Protein AF-A0A2J6SVU2-F1 (afdb_monomer_lite)

Radius of gyration: 33.92 Å; chains: 1; bounding box: 59×50×124 Å

Secondary structure (DSSP, 8-state):
------------------------EEEEEEEEEEEE--EEEEEEPPPGGG-PPPEEEEEEEEEEEEEEEEEEEESSS--EEEEEEEEEEEEEEEEE---BTTB---EEEEEEEEEEEEEEEEEE-GGGGTTS--GGG------

Foldseek 3Di:
DDDDDDPDPDPDPPPDPPPDDDKDKDKDKDKDKDKDKDKDKAKDDDDVVVVADIKIKIKIKIKMKMKIKMWMDIPPDQTKIKIWMKMKIWIKMWIGGDQDPNDGPTDIDIPDIDMGTPGPIDMDGCVVVVPDPCPVVPPDPDD

Organism: NCBI:txid1095630

pLDDT: mean 80.3, std 20.18, range [34.31, 98.0]

Structure (mmCIF, N/CA/C/O backbone):
data_AF-A0A2J6SVU2-F1
#
_entry.id   AF-A0A2J6SVU2-F1
#
loop_
_atom_site.group_PDB
_atom_site.id
_atom_site.type_symbol
_atom_site.label_atom_id
_atom_site.label_alt_id
_atom_site.label_comp_id
_atom_site.label_asym_id
_atom_site.label_entity_id
_atom_site.label_seq_id
_atom_site.pdbx_PDB_ins_code
_atom_site.Cartn_x
_atom_site.Cartn_y
_atom_site.Cartn_z
_atom_site.occupancy
_atom_site.B_iso_or_equiv
_atom_site.auth_seq_id
_atom_site.auth_comp_id
_atom_site.auth_asym_id
_atom_site.auth_atom_id
_atom_site.pdbx_PDB_model_num
ATOM 1 N N . MET A 1 1 ? 3.547 17.417 -94.483 1.00 39.75 1 MET A N 1
ATOM 2 C CA . MET A 1 1 ? 4.639 18.123 -93.778 1.00 39.75 1 MET A CA 1
ATOM 3 C C . MET A 1 1 ? 4.000 19.143 -92.846 1.00 39.75 1 MET A C 1
ATOM 5 O O . MET A 1 1 ? 3.083 19.806 -93.308 1.00 39.75 1 MET A O 1
ATOM 9 N N . SER A 1 2 ? 4.480 19.209 -91.594 1.00 34.31 2 SER A N 1
ATOM 10 C CA . SER A 1 2 ? 4.057 20.079 -90.465 1.00 34.31 2 SER A CA 1
ATOM 11 C C . SER A 1 2 ? 2.641 19.823 -89.915 1.00 34.31 2 SER A C 1
ATOM 13 O O . SER A 1 2 ? 1.687 19.923 -90.666 1.00 34.31 2 SER A O 1
ATOM 15 N N . GLY A 1 3 ? 2.369 19.469 -88.651 1.00 43.84 3 GLY A N 1
ATOM 16 C CA . GLY A 1 3 ? 3.161 19.434 -87.414 1.00 43.84 3 GLY A CA 1
ATOM 17 C C . GLY A 1 3 ? 2.815 20.608 -86.485 1.00 43.84 3 GLY A C 1
ATOM 18 O O . GLY A 1 3 ? 3.441 21.645 -86.646 1.00 43.84 3 GLY A O 1
ATOM 19 N N . VAL A 1 4 ? 1.863 20.436 -85.546 1.00 45.84 4 VAL A N 1
ATOM 20 C CA . VAL A 1 4 ? 1.616 21.259 -84.327 1.00 45.84 4 VAL A CA 1
ATOM 21 C C . VAL A 1 4 ? 0.928 20.357 -83.266 1.00 45.84 4 VAL A C 1
ATOM 23 O O . VAL A 1 4 ? 0.127 19.511 -83.671 1.00 45.84 4 VAL A O 1
ATOM 26 N N . PRO A 1 5 ? 1.284 20.441 -81.963 1.00 41.81 5 PRO A N 1
ATOM 27 C CA . PRO A 1 5 ? 1.107 19.369 -80.981 1.00 41.81 5 PRO A CA 1
ATOM 28 C C . PRO A 1 5 ? -0.179 19.468 -80.141 1.00 41.81 5 PRO A C 1
ATOM 30 O O . PRO A 1 5 ? -0.952 20.411 -80.249 1.00 41.81 5 PRO A O 1
ATOM 33 N N . ALA A 1 6 ? -0.386 18.424 -79.337 1.00 43.50 6 ALA A N 1
ATOM 34 C CA . ALA A 1 6 ? -1.519 18.189 -78.458 1.00 43.50 6 ALA A CA 1
ATOM 35 C C . ALA A 1 6 ? -1.639 19.227 -77.329 1.00 43.50 6 ALA A C 1
ATOM 37 O O . ALA A 1 6 ? -0.783 19.278 -76.448 1.00 43.50 6 ALA A O 1
ATOM 38 N N . ASP A 1 7 ? -2.753 19.957 -77.313 1.00 47.97 7 ASP A N 1
ATOM 39 C CA . ASP A 1 7 ? -3.239 20.657 -76.127 1.00 47.97 7 ASP A CA 1
ATOM 40 C C . ASP A 1 7 ? -4.080 19.683 -75.297 1.00 47.97 7 ASP A C 1
ATOM 42 O O . ASP A 1 7 ? -5.259 19.432 -75.553 1.00 47.97 7 ASP A O 1
ATOM 46 N N . GLY A 1 8 ? -3.426 19.092 -74.308 1.00 44.72 8 GLY A N 1
ATOM 47 C CA . GLY A 1 8 ? -4.055 18.456 -73.164 1.00 44.72 8 GLY A CA 1
ATOM 48 C C . GLY A 1 8 ? -3.237 18.860 -71.955 1.00 44.72 8 GLY A C 1
ATOM 49 O O . GLY A 1 8 ? -2.271 18.180 -71.620 1.00 44.72 8 GLY A O 1
ATOM 50 N N . GLU A 1 9 ? -3.569 20.012 -71.375 1.00 43.19 9 GLU A N 1
ATOM 51 C CA . GLU A 1 9 ? -2.985 20.505 -70.131 1.00 43.19 9 GLU A CA 1
ATOM 52 C C . GLU A 1 9 ? -3.149 19.416 -69.062 1.00 43.19 9 GLU A C 1
ATOM 54 O O . GLU A 1 9 ? -4.247 19.106 -68.594 1.00 43.19 9 GLU A O 1
ATOM 59 N N . VAL A 1 10 ? -2.034 18.759 -68.759 1.00 49.25 10 VAL A N 1
ATOM 60 C CA . VAL A 1 10 ? -1.892 17.825 -67.649 1.00 49.25 10 VAL A CA 1
ATOM 61 C C . VAL A 1 10 ? -2.082 18.649 -66.374 1.00 49.25 10 VAL A C 1
ATOM 63 O O . VAL A 1 10 ? -1.447 19.700 -66.267 1.00 49.25 10 VAL A O 1
ATOM 66 N N . PRO A 1 11 ? -2.927 18.230 -65.413 1.00 46.25 11 PRO A N 1
ATOM 67 C CA . PRO A 1 11 ? -3.037 18.948 -64.152 1.00 46.25 11 PRO A CA 1
ATOM 68 C C . PRO A 1 11 ? -1.648 19.001 -63.519 1.00 46.25 11 PRO A C 1
ATOM 70 O O . PRO A 1 11 ? -0.985 17.968 -63.410 1.00 46.25 11 PRO A O 1
ATOM 73 N N . GLU A 1 12 ? -1.197 20.205 -63.166 1.00 48.97 12 GLU A N 1
ATOM 74 C CA . GLU A 1 12 ? 0.115 20.425 -62.572 1.00 48.97 12 GLU A CA 1
ATOM 75 C C . GLU A 1 12 ? 0.302 19.482 -61.383 1.00 48.97 12 GLU A C 1
ATOM 77 O O . GLU A 1 12 ? -0.332 19.623 -60.335 1.00 48.97 12 GLU A O 1
ATOM 82 N N . THR A 1 13 ? 1.186 18.496 -61.541 1.00 46.25 13 THR A N 1
ATOM 83 C CA . THR A 1 13 ? 1.697 17.736 -60.411 1.00 46.25 13 THR A CA 1
ATOM 84 C C . THR A 1 13 ? 2.570 18.702 -59.630 1.00 46.25 13 THR A C 1
ATOM 86 O O . THR A 1 13 ? 3.757 18.866 -59.913 1.00 46.25 13 THR A O 1
ATOM 89 N N . SER A 1 14 ? 1.967 19.395 -58.668 1.00 45.50 14 SER A N 1
ATOM 90 C CA . SER A 1 14 ? 2.686 20.158 -57.663 1.00 45.50 14 SER A CA 1
ATOM 91 C C . SER A 1 14 ? 3.694 19.216 -57.008 1.00 45.50 14 SER A C 1
ATOM 93 O O . SER A 1 14 ? 3.326 18.342 -56.2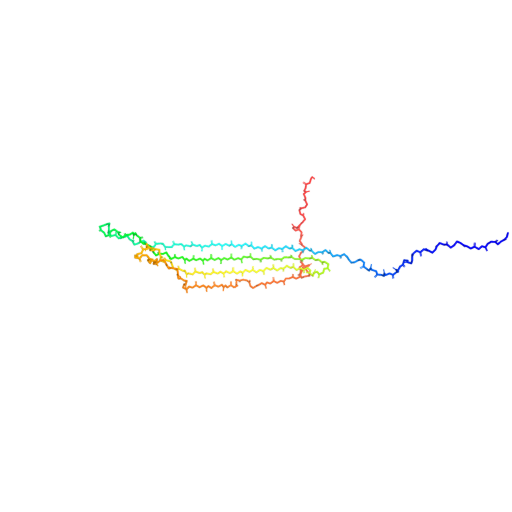22 1.00 45.50 14 SER A O 1
ATOM 95 N N . SER A 1 15 ? 4.964 19.374 -57.384 1.00 55.38 15 SER A N 1
ATOM 96 C CA . SER A 1 15 ? 6.124 18.698 -56.809 1.00 55.38 15 SER A CA 1
ATOM 97 C C . SER A 1 15 ? 6.342 19.214 -55.387 1.00 55.38 15 SER A C 1
ATOM 99 O O . SER A 1 15 ? 7.297 19.932 -55.097 1.00 55.38 15 SER A O 1
ATOM 101 N N . GLY A 1 16 ? 5.425 18.878 -54.487 1.00 47.69 16 GLY A N 1
ATOM 102 C CA . GLY A 1 16 ? 5.685 18.920 -53.064 1.00 47.69 16 GLY A CA 1
ATOM 103 C C . GLY A 1 16 ? 6.535 17.707 -52.728 1.00 47.69 16 GLY A C 1
ATOM 104 O O . GLY A 1 16 ? 6.060 16.581 -52.834 1.00 47.69 16 GLY A O 1
ATOM 105 N N . ASN A 1 17 ? 7.781 17.923 -52.308 1.00 51.59 17 ASN A N 1
ATOM 106 C CA . ASN A 1 17 ? 8.539 16.919 -51.565 1.00 51.59 17 ASN A CA 1
ATOM 107 C C . ASN A 1 17 ? 7.825 16.670 -50.226 1.00 51.59 17 ASN A C 1
ATOM 109 O O . ASN A 1 17 ? 8.272 17.129 -49.179 1.00 51.59 17 ASN A O 1
ATOM 113 N N . SER A 1 18 ? 6.682 15.989 -50.239 1.00 57.31 18 SER A N 1
ATOM 114 C CA . SER A 1 18 ? 6.096 15.444 -49.026 1.00 57.31 18 SER A CA 1
ATOM 115 C C . SER A 1 18 ? 6.917 14.212 -48.679 1.00 57.31 18 SER A C 1
ATOM 117 O O . SER A 1 18 ? 6.657 13.122 -49.188 1.00 57.31 18 SER A O 1
ATOM 119 N N . SER A 1 19 ? 7.962 14.388 -47.871 1.00 63.38 19 SER A N 1
ATOM 120 C CA . SER A 1 19 ? 8.670 13.262 -47.273 1.00 63.38 19 SER A CA 1
ATOM 121 C C . SER A 1 19 ? 7.667 12.486 -46.424 1.00 63.38 19 SER A C 1
ATOM 123 O O . SER A 1 19 ? 7.302 12.922 -45.333 1.00 63.38 19 SER A O 1
ATOM 125 N N . THR A 1 20 ? 7.171 11.367 -46.942 1.00 71.19 20 THR A N 1
ATOM 126 C CA . THR A 1 20 ? 6.378 10.426 -46.159 1.00 71.19 20 THR A CA 1
ATOM 127 C C . THR A 1 20 ? 7.294 9.850 -45.084 1.00 71.19 20 THR A C 1
ATOM 129 O O . THR A 1 20 ? 8.166 9.038 -45.386 1.00 71.19 20 THR A O 1
ATOM 132 N N . SER A 1 21 ? 7.149 10.302 -43.841 1.00 78.12 21 SER A N 1
ATOM 133 C CA . SER A 1 21 ? 7.824 9.693 -42.698 1.00 78.12 21 SER A CA 1
ATOM 134 C C . SER A 1 21 ? 6.948 8.588 -42.114 1.00 78.12 21 SER A C 1
ATOM 136 O O . SER A 1 21 ? 5.738 8.745 -41.950 1.00 78.12 21 SER A O 1
ATOM 138 N N . PHE A 1 22 ? 7.568 7.444 -41.834 1.00 76.62 22 PHE A N 1
ATOM 139 C CA . PHE A 1 22 ? 6.947 6.343 -41.110 1.00 76.62 22 PHE A CA 1
ATOM 140 C C . PHE A 1 22 ? 7.444 6.361 -39.667 1.00 76.62 22 PHE A C 1
ATOM 142 O O . PHE A 1 22 ? 8.646 6.500 -39.436 1.00 76.62 22 PHE A O 1
ATOM 149 N N . TYR A 1 23 ? 6.517 6.198 -38.726 1.00 85.94 23 TYR A N 1
ATOM 150 C CA . TYR A 1 23 ? 6.814 6.120 -37.304 1.00 85.94 23 TYR A CA 1
ATOM 151 C C . TYR A 1 23 ? 6.278 4.812 -36.737 1.00 85.94 23 TYR A C 1
ATOM 153 O O . TYR A 1 23 ? 5.116 4.461 -36.948 1.00 85.94 23 TYR A O 1
ATOM 161 N N . ALA A 1 24 ? 7.137 4.103 -36.018 1.00 80.56 24 ALA A N 1
ATOM 162 C CA . ALA A 1 24 ? 6.780 2.925 -35.251 1.00 80.56 24 ALA A CA 1
ATOM 163 C C . ALA A 1 24 ? 7.491 2.989 -33.905 1.00 80.56 24 ALA A C 1
ATOM 165 O O . ALA A 1 24 ? 8.719 3.044 -33.845 1.00 80.56 24 ALA A O 1
ATOM 166 N N . ASP A 1 25 ? 6.697 2.973 -32.845 1.00 88.19 25 ASP A N 1
ATOM 167 C CA . ASP A 1 25 ? 7.150 3.037 -31.467 1.00 88.19 25 ASP A CA 1
ATOM 168 C C . ASP A 1 25 ? 6.443 1.915 -30.688 1.00 88.19 25 ASP A C 1
ATOM 170 O O . ASP A 1 25 ? 5.240 1.687 -30.842 1.00 88.19 25 ASP A O 1
ATOM 174 N N . LEU A 1 26 ? 7.208 1.166 -29.896 1.00 87.50 26 LEU A N 1
ATOM 175 C CA . LEU A 1 26 ? 6.753 0.057 -29.063 1.00 87.50 26 LEU A CA 1
ATOM 176 C C . LEU A 1 26 ? 7.150 0.347 -27.622 1.00 87.50 26 LEU A C 1
ATOM 178 O O . LEU A 1 26 ? 8.300 0.676 -27.337 1.00 87.50 26 LEU A O 1
ATOM 182 N N . SER A 1 27 ? 6.212 0.179 -26.697 1.00 91.81 27 SER A N 1
ATOM 183 C CA . SER A 1 27 ? 6.490 0.266 -25.268 1.00 91.81 27 SER A CA 1
ATOM 184 C C . SER A 1 27 ? 5.743 -0.815 -24.501 1.00 91.81 27 SER A C 1
ATOM 186 O O . SER A 1 27 ? 4.662 -1.252 -24.894 1.00 91.81 27 SER A O 1
ATOM 188 N N . ALA A 1 28 ? 6.357 -1.263 -23.414 1.00 94.25 28 ALA A N 1
ATOM 189 C CA . ALA A 1 28 ? 5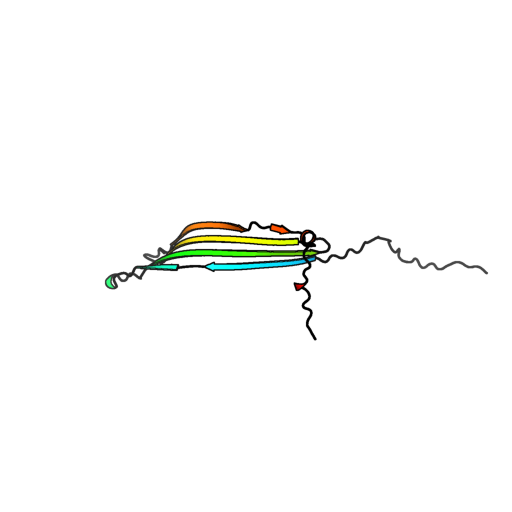.786 -2.196 -22.462 1.00 94.25 28 ALA A CA 1
ATOM 190 C C . ALA A 1 28 ? 6.073 -1.685 -21.051 1.00 94.25 28 ALA A C 1
ATOM 192 O O . ALA A 1 28 ? 7.170 -1.212 -20.759 1.00 94.25 28 ALA A O 1
ATOM 193 N N . SER A 1 29 ? 5.097 -1.792 -20.163 1.00 96.00 29 SER A N 1
ATOM 194 C CA . SER A 1 29 ? 5.250 -1.452 -18.752 1.00 96.00 29 SER A CA 1
ATOM 195 C C . SER A 1 29 ? 4.470 -2.436 -17.907 1.00 96.00 29 SER A C 1
ATOM 197 O O . SER A 1 29 ? 3.418 -2.916 -18.331 1.00 96.00 29 SER A O 1
ATOM 199 N N . GLY A 1 30 ? 4.965 -2.709 -16.710 1.00 95.88 30 GLY A N 1
ATOM 200 C CA . GLY A 1 30 ? 4.267 -3.555 -15.761 1.00 95.88 30 GLY A CA 1
ATOM 201 C C . GLY A 1 30 ? 4.749 -3.336 -14.341 1.00 95.88 30 GLY A C 1
ATOM 202 O O . GLY A 1 30 ? 5.844 -2.824 -14.097 1.00 95.88 30 GLY A O 1
ATOM 203 N N . ASP A 1 31 ? 3.909 -3.762 -13.413 1.00 97.31 31 ASP A N 1
ATOM 204 C CA . ASP A 1 31 ? 4.165 -3.722 -11.989 1.00 97.31 31 ASP A CA 1
ATOM 205 C C . ASP A 1 31 ? 3.654 -4.998 -11.314 1.00 97.31 31 ASP A C 1
ATOM 207 O O . ASP A 1 31 ? 2.723 -5.660 -11.776 1.00 97.31 31 ASP A O 1
ATOM 211 N N . ILE A 1 32 ? 4.315 -5.369 -10.223 1.00 96.94 32 ILE A N 1
ATOM 212 C CA . ILE A 1 32 ? 3.931 -6.479 -9.359 1.00 96.94 32 ILE A CA 1
ATOM 213 C C . ILE A 1 32 ? 3.912 -5.935 -7.940 1.00 96.94 32 ILE A C 1
ATOM 215 O O . ILE A 1 32 ? 4.944 -5.501 -7.429 1.00 96.94 32 ILE A O 1
ATOM 219 N N . THR A 1 33 ? 2.745 -5.992 -7.300 1.00 97.94 33 THR A N 1
ATOM 220 C CA . THR A 1 33 ? 2.567 -5.542 -5.917 1.00 97.94 33 THR A CA 1
ATOM 221 C C . THR A 1 33 ? 2.228 -6.711 -5.002 1.00 97.94 33 THR A C 1
ATOM 223 O O . THR A 1 33 ? 1.274 -7.450 -5.251 1.00 97.94 33 THR A O 1
ATOM 226 N N . ALA A 1 34 ? 2.978 -6.848 -3.912 1.00 97.50 34 ALA A N 1
ATOM 227 C CA . ALA A 1 34 ? 2.679 -7.764 -2.820 1.00 97.50 34 ALA A CA 1
ATOM 228 C C . ALA A 1 34 ? 2.107 -6.992 -1.626 1.00 97.50 34 ALA A C 1
ATOM 230 O O . ALA A 1 34 ? 2.605 -5.920 -1.290 1.00 97.50 34 ALA A O 1
ATOM 231 N N . TRP A 1 35 ? 1.090 -7.560 -0.974 1.00 97.19 35 TRP A N 1
ATOM 232 C CA . TRP A 1 35 ? 0.403 -6.957 0.170 1.00 97.19 35 TRP A CA 1
ATOM 233 C C . TRP A 1 35 ? 0.432 -7.893 1.375 1.00 97.19 35 TRP A C 1
ATOM 235 O O . TRP A 1 35 ? 0.210 -9.097 1.238 1.00 97.19 35 TRP A O 1
ATOM 245 N N . VAL A 1 36 ? 0.634 -7.329 2.563 1.00 96.31 36 VAL A N 1
ATOM 246 C CA . VAL A 1 36 ? 0.502 -8.030 3.844 1.00 96.31 36 VAL A CA 1
ATOM 247 C C . VAL A 1 36 ? -0.331 -7.155 4.775 1.00 96.31 36 VAL A C 1
ATOM 249 O O . VAL A 1 36 ? 0.097 -6.064 5.152 1.00 96.31 36 VAL A O 1
ATOM 252 N N . LYS A 1 37 ? -1.533 -7.639 5.120 1.00 96.62 37 LYS A N 1
ATOM 253 C CA . LYS A 1 37 ? -2.541 -6.897 5.895 1.00 96.62 37 LYS A CA 1
ATOM 254 C C . LYS A 1 37 ? -2.993 -7.656 7.149 1.00 96.62 37 LYS A C 1
ATOM 256 O O . LYS A 1 37 ? -4.073 -8.249 7.143 1.00 96.62 37 LYS A O 1
ATOM 261 N N . PRO A 1 38 ? -2.177 -7.738 8.212 1.00 94.62 38 PRO A N 1
ATOM 262 C CA . PRO A 1 38 ? -2.646 -8.265 9.484 1.00 94.62 38 PRO A CA 1
ATOM 263 C C . PRO A 1 38 ? -3.733 -7.362 10.082 1.00 94.62 38 PRO A C 1
ATOM 265 O O . PRO A 1 38 ? -3.604 -6.137 10.126 1.00 94.62 38 PRO A O 1
ATOM 268 N N . LEU A 1 39 ? -4.781 -8.006 10.592 1.00 95.94 39 LEU A N 1
ATOM 269 C CA . LEU A 1 39 ? -5.890 -7.382 11.300 1.00 95.94 39 LEU A CA 1
ATOM 270 C C . LEU A 1 39 ? -5.964 -7.960 12.713 1.00 95.94 39 LEU A C 1
ATOM 272 O O . LEU A 1 39 ? -6.024 -9.178 12.889 1.00 95.94 39 LEU A O 1
ATOM 276 N N . ILE A 1 40 ? -5.988 -7.088 13.717 1.00 95.75 40 ILE A N 1
ATOM 277 C CA . ILE A 1 40 ? -6.264 -7.454 15.106 1.00 95.75 40 ILE A CA 1
ATOM 278 C C . ILE A 1 40 ? -7.611 -6.849 15.480 1.00 95.75 40 ILE A C 1
ATOM 280 O O . ILE A 1 40 ? -7.758 -5.633 15.484 1.00 95.75 40 ILE A O 1
ATOM 284 N N . GLN A 1 41 ? -8.583 -7.687 15.827 1.00 96.50 41 GLN A N 1
ATOM 285 C CA . GLN A 1 41 ? -9.910 -7.240 16.242 1.00 96.50 41 GLN A CA 1
ATOM 286 C C . GLN A 1 41 ? -10.112 -7.466 17.741 1.00 96.50 41 GLN A C 1
ATOM 288 O O . GLN A 1 41 ? -10.004 -8.586 18.242 1.00 96.50 41 GLN A O 1
ATOM 293 N N . LEU A 1 42 ? -10.434 -6.393 18.459 1.00 94.25 42 LEU A N 1
ATOM 294 C CA . LEU A 1 42 ? -10.756 -6.396 19.881 1.00 94.25 42 LEU A CA 1
ATOM 295 C C . LEU A 1 42 ? -12.265 -6.226 20.049 1.00 94.25 42 LEU A C 1
ATOM 297 O O . LEU A 1 42 ? -12.794 -5.130 19.886 1.00 94.25 42 LEU A O 1
ATOM 301 N N . GLY A 1 43 ? -12.966 -7.314 20.359 1.00 93.19 43 GLY A N 1
ATOM 302 C CA . GLY A 1 43 ? -14.409 -7.295 20.598 1.00 93.19 43 GLY A CA 1
ATOM 303 C C . GLY A 1 43 ? -14.773 -6.799 22.001 1.00 93.19 43 GLY A C 1
ATOM 304 O O . GLY A 1 43 ? -14.180 -7.212 22.995 1.00 93.19 43 GLY A O 1
ATOM 305 N N . ILE A 1 44 ? -15.798 -5.955 22.080 1.00 89.94 44 ILE A N 1
ATOM 306 C CA . ILE A 1 44 ? -16.443 -5.483 23.305 1.00 89.94 44 ILE A CA 1
ATOM 307 C C . ILE A 1 44 ? -17.850 -6.078 23.334 1.00 89.94 44 ILE A C 1
ATOM 309 O O . ILE A 1 44 ? -18.732 -5.678 22.570 1.00 89.94 44 ILE A O 1
ATOM 313 N N . VAL A 1 45 ? -18.058 -7.046 24.225 1.00 90.38 45 VAL A N 1
ATOM 314 C CA . VAL A 1 45 ? -19.353 -7.704 24.422 1.00 90.38 45 VAL A CA 1
ATOM 315 C C . VAL A 1 45 ? -20.004 -7.137 25.677 1.00 90.38 45 VAL A C 1
ATOM 317 O O . VAL A 1 45 ? -19.451 -7.236 26.773 1.00 90.38 45 VAL A O 1
ATOM 320 N N . PHE A 1 46 ? -21.181 -6.537 25.521 1.00 86.00 46 PHE A N 1
ATOM 321 C CA . PHE A 1 46 ? -21.952 -5.998 26.638 1.00 86.00 46 PHE A CA 1
ATOM 322 C C . PHE A 1 46 ? -22.824 -7.075 27.288 1.00 86.00 46 PHE A C 1
ATOM 324 O O . PHE A 1 46 ? -23.173 -8.082 26.672 1.00 86.00 46 PHE A O 1
ATOM 331 N N . ASN A 1 47 ? -23.197 -6.854 28.552 1.00 88.50 47 ASN A N 1
ATOM 332 C CA . ASN A 1 47 ? -24.137 -7.729 29.245 1.00 88.50 47 ASN A CA 1
ATOM 333 C C . ASN A 1 47 ? -25.482 -7.758 28.481 1.00 88.50 47 ASN A C 1
ATOM 335 O O . ASN A 1 47 ? -26.030 -6.682 28.220 1.00 88.50 47 ASN A O 1
ATOM 339 N N . PRO A 1 48 ? -26.045 -8.944 28.170 1.00 84.31 48 PRO A N 1
ATOM 340 C CA . PRO A 1 48 ? -27.301 -9.065 27.428 1.00 84.31 48 PRO A CA 1
ATOM 341 C C . PRO A 1 48 ? -28.465 -8.272 28.033 1.00 84.31 48 PRO A C 1
ATOM 343 O O . PRO A 1 48 ? -29.296 -7.742 27.301 1.00 84.31 48 PRO A O 1
ATOM 346 N N . SER A 1 49 ? -28.499 -8.126 29.361 1.00 88.31 49 SER A N 1
ATOM 347 C CA . SER A 1 49 ? -29.543 -7.384 30.079 1.00 88.31 49 SER A CA 1
ATOM 348 C C . SER A 1 49 ? -29.573 -5.886 29.758 1.00 88.31 49 SER A C 1
ATOM 350 O O . SER A 1 49 ? -30.565 -5.225 30.048 1.00 88.31 49 SER A O 1
ATOM 352 N N . LEU A 1 50 ? -28.497 -5.337 29.183 1.00 82.88 50 LEU A N 1
ATOM 353 C CA . LEU A 1 50 ? -28.410 -3.929 28.789 1.00 82.88 50 LEU A CA 1
ATOM 354 C C . LEU A 1 50 ? -28.955 -3.673 27.376 1.00 82.88 50 LEU A C 1
ATOM 356 O O . LEU A 1 50 ? -29.109 -2.516 27.000 1.00 82.88 50 LEU A O 1
ATOM 360 N N . ASN A 1 51 ? -29.246 -4.724 26.596 1.00 83.75 51 ASN A N 1
ATOM 361 C CA . ASN A 1 51 ? -29.729 -4.635 25.213 1.00 83.75 51 ASN A CA 1
ATOM 362 C C . ASN A 1 51 ? -28.871 -3.720 24.304 1.00 83.75 51 ASN A C 1
ATOM 364 O O . ASN A 1 51 ? -29.379 -3.100 23.371 1.00 83.75 51 ASN A O 1
ATOM 368 N N . VAL A 1 52 ? -27.566 -3.624 24.589 1.00 82.44 52 VAL A N 1
ATOM 369 C CA . VAL A 1 52 ? -26.590 -2.871 23.788 1.00 82.44 52 VAL A CA 1
ATOM 370 C C . VAL A 1 52 ? -25.883 -3.847 22.842 1.00 82.44 52 VAL A C 1
ATOM 372 O O . VAL A 1 52 ? -25.347 -4.853 23.317 1.00 82.44 52 VAL A O 1
ATOM 375 N N . PRO A 1 53 ? -25.857 -3.590 21.521 1.00 86.50 53 PRO A N 1
ATOM 376 C CA . PRO A 1 53 ? -25.129 -4.442 20.587 1.00 86.50 53 PRO A CA 1
ATOM 377 C C . PRO A 1 53 ? -23.621 -4.425 20.858 1.00 86.50 53 PRO A C 1
ATOM 379 O O . PRO A 1 53 ? -23.079 -3.452 21.379 1.00 86.50 53 PRO A O 1
ATOM 382 N N . SER A 1 54 ? -22.933 -5.504 20.486 1.00 88.62 54 SER A N 1
ATOM 383 C CA . SER A 1 54 ? -21.474 -5.581 20.630 1.00 88.62 54 SER A CA 1
ATOM 384 C C . SER A 1 54 ? -20.772 -4.545 19.751 1.00 88.62 54 SER A C 1
ATOM 386 O O . SER A 1 54 ? -21.283 -4.161 18.699 1.00 88.62 54 SER A O 1
ATOM 388 N N . ALA A 1 55 ? -19.590 -4.122 20.182 1.00 91.38 55 ALA A N 1
ATOM 389 C CA . ALA A 1 55 ? -18.707 -3.237 19.431 1.00 91.38 55 ALA A CA 1
ATOM 390 C C . ALA A 1 55 ? -17.351 -3.919 19.209 1.00 91.38 55 ALA A C 1
ATOM 392 O O . ALA A 1 55 ? -17.037 -4.905 19.875 1.00 91.38 55 ALA A O 1
ATOM 393 N N . SER A 1 56 ? -16.527 -3.406 18.302 1.00 94.12 56 SER A N 1
ATOM 394 C CA . SER A 1 56 ? -15.128 -3.804 18.182 1.00 94.12 56 SER A CA 1
ATOM 395 C C . SER A 1 56 ? -14.216 -2.620 17.912 1.00 94.12 56 SER A C 1
ATOM 397 O O . SER A 1 56 ? -14.642 -1.559 17.457 1.00 94.12 56 SER A O 1
ATOM 399 N N . ILE A 1 57 ? -12.942 -2.819 18.218 1.00 94.56 57 ILE A N 1
ATOM 400 C CA . ILE A 1 57 ? -11.856 -1.967 17.763 1.00 94.56 57 ILE A CA 1
ATOM 401 C C . ILE A 1 57 ? -10.971 -2.832 16.880 1.00 94.56 57 IL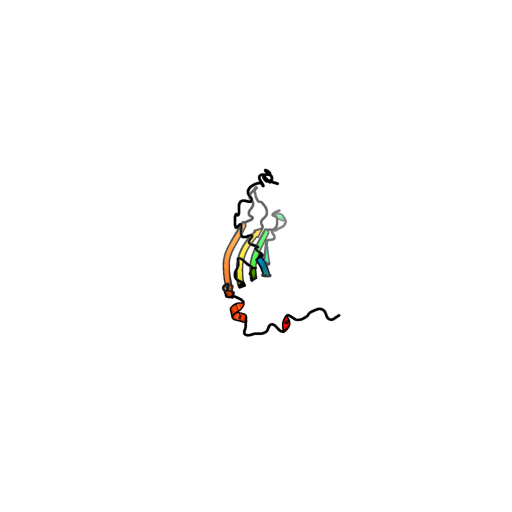E A C 1
ATOM 403 O O . ILE A 1 57 ? -10.428 -3.840 17.329 1.00 94.56 57 ILE A O 1
ATOM 407 N N . ASP A 1 58 ? -10.830 -2.424 15.636 1.00 96.44 58 ASP A N 1
ATOM 408 C CA . ASP A 1 58 ? -10.050 -3.106 14.624 1.00 96.44 58 ASP A CA 1
ATOM 409 C C . ASP A 1 58 ? -8.741 -2.336 14.464 1.00 96.44 58 ASP A C 1
ATOM 411 O O . ASP A 1 58 ? -8.768 -1.140 14.197 1.00 96.44 58 ASP A O 1
ATOM 415 N N . LEU A 1 59 ? -7.601 -2.991 14.655 1.00 96.25 59 LEU A N 1
ATOM 416 C CA . LEU A 1 59 ? -6.274 -2.450 14.385 1.00 96.25 59 LEU A CA 1
ATOM 417 C C . LEU A 1 59 ? -5.741 -3.108 13.112 1.00 96.25 59 LEU A C 1
ATOM 419 O O . LEU A 1 59 ? -5.495 -4.314 13.081 1.00 96.25 59 LEU A O 1
ATOM 423 N N . GLU A 1 60 ? -5.569 -2.303 12.075 1.00 96.62 60 GLU A N 1
ATOM 424 C CA . GLU A 1 60 ? -5.156 -2.720 10.741 1.00 96.62 60 GLU A CA 1
ATOM 425 C C . GLU A 1 60 ? -3.765 -2.164 10.448 1.00 96.62 60 GLU A C 1
ATOM 427 O O . GLU A 1 60 ? -3.524 -0.958 10.558 1.00 96.62 60 GLU A O 1
ATOM 432 N N . LEU A 1 61 ? -2.853 -3.052 10.063 1.00 96.69 61 LEU A N 1
ATOM 433 C CA . LEU A 1 61 ? -1.555 -2.683 9.520 1.00 96.69 61 LEU A CA 1
ATOM 434 C C . LEU A 1 61 ? -1.524 -3.129 8.059 1.00 96.69 61 LEU A C 1
ATOM 436 O O . LEU A 1 61 ? -1.439 -4.316 7.773 1.00 96.69 61 LEU A O 1
ATOM 440 N N . ASP A 1 62 ? -1.609 -2.175 7.144 1.00 96.75 62 ASP A N 1
ATOM 441 C CA . ASP A 1 62 ? -1.567 -2.395 5.705 1.00 96.75 62 ASP A CA 1
ATOM 442 C C . ASP A 1 62 ? -0.152 -2.114 5.201 1.00 96.75 62 ASP A C 1
ATOM 444 O O . ASP A 1 62 ? 0.334 -0.987 5.288 1.00 96.75 62 ASP A O 1
ATOM 448 N N . THR A 1 63 ? 0.541 -3.141 4.721 1.00 97.06 63 THR A N 1
ATOM 449 C CA . THR A 1 63 ? 1.874 -2.987 4.133 1.00 97.06 63 THR A CA 1
ATOM 450 C C . THR A 1 63 ? 1.895 -3.510 2.711 1.00 97.06 63 THR A C 1
ATOM 452 O O . THR A 1 63 ? 1.266 -4.527 2.403 1.00 97.06 63 THR A O 1
ATOM 455 N N . TYR A 1 64 ? 2.647 -2.833 1.847 1.00 97.81 64 TYR A N 1
ATOM 456 C CA . TYR A 1 64 ? 2.838 -3.258 0.468 1.00 97.81 64 TYR A CA 1
ATOM 457 C C . TYR A 1 64 ? 4.260 -3.023 -0.016 1.00 97.81 64 TYR A C 1
ATOM 459 O O . TYR A 1 64 ? 4.982 -2.179 0.514 1.00 97.81 64 TYR A O 1
ATOM 467 N N . ALA A 1 65 ? 4.637 -3.762 -1.054 1.00 97.75 65 ALA A N 1
ATOM 468 C CA . ALA A 1 65 ? 5.831 -3.515 -1.845 1.00 97.75 65 ALA A CA 1
ATOM 469 C C . ALA A 1 65 ? 5.505 -3.719 -3.325 1.00 97.75 65 ALA A C 1
ATOM 471 O O . ALA A 1 65 ? 4.932 -4.751 -3.687 1.00 97.75 65 ALA A O 1
ATOM 472 N N . THR A 1 66 ? 5.881 -2.761 -4.166 1.00 98.00 66 THR A N 1
ATOM 473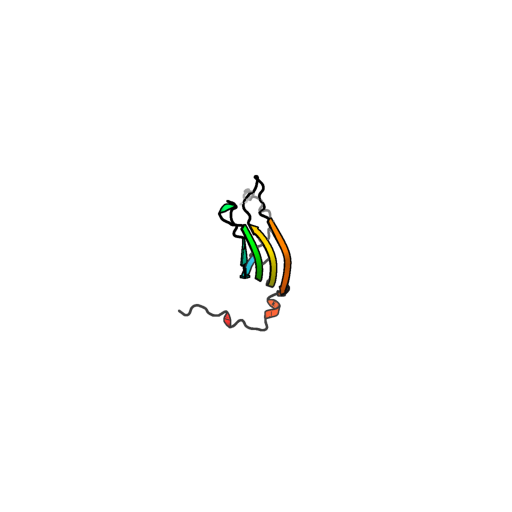 C CA . THR A 1 66 ? 5.676 -2.804 -5.615 1.00 98.00 66 THR A CA 1
ATOM 474 C C . THR A 1 66 ? 7.015 -2.764 -6.328 1.00 98.00 66 THR A C 1
ATOM 476 O O . THR A 1 66 ? 7.800 -1.837 -6.142 1.00 98.00 66 THR A O 1
ATOM 479 N N . LEU A 1 67 ? 7.262 -3.755 -7.180 1.00 97.31 67 LEU A N 1
ATOM 480 C CA . LEU A 1 67 ? 8.313 -3.715 -8.192 1.00 97.31 67 LEU A CA 1
ATOM 481 C C . LEU A 1 67 ? 7.681 -3.257 -9.504 1.00 97.31 67 LEU A C 1
ATOM 483 O O . LEU A 1 67 ? 6.666 -3.817 -9.910 1.00 97.31 67 LEU A O 1
ATOM 487 N N . TYR A 1 68 ? 8.276 -2.282 -10.179 1.00 97.25 68 TYR A N 1
ATOM 488 C CA . TYR A 1 68 ? 7.782 -1.782 -11.458 1.00 97.25 68 TYR A CA 1
ATOM 489 C C . TYR A 1 68 ? 8.905 -1.687 -12.485 1.00 97.25 68 TYR A C 1
ATOM 491 O O . TYR A 1 68 ? 10.074 -1.470 -12.153 1.00 97.25 68 TYR A O 1
ATOM 499 N N . GLY A 1 69 ? 8.540 -1.846 -13.752 1.00 95.88 69 GLY A N 1
ATOM 500 C CA . GLY A 1 69 ? 9.464 -1.746 -14.867 1.00 95.88 69 GLY A CA 1
ATOM 501 C C . GLY A 1 69 ? 8.784 -1.285 -16.144 1.00 95.88 69 GLY A C 1
ATOM 502 O O . GLY A 1 69 ? 7.590 -1.500 -16.360 1.00 95.88 69 GLY A O 1
ATOM 503 N N . SER A 1 70 ? 9.560 -0.642 -17.004 1.00 95.50 70 SER A N 1
ATOM 504 C CA . SER A 1 70 ? 9.125 -0.246 -18.335 1.00 95.50 70 SER A CA 1
ATOM 505 C C . SER A 1 70 ? 10.256 -0.388 -19.338 1.00 95.50 70 SER A C 1
ATOM 507 O O . SER A 1 70 ? 11.431 -0.287 -18.998 1.00 95.50 70 SER A O 1
ATOM 509 N N . ALA A 1 71 ? 9.899 -0.646 -20.585 1.00 92.00 71 ALA A N 1
ATOM 510 C CA . ALA A 1 71 ? 10.821 -0.686 -21.697 1.00 92.00 71 ALA A CA 1
ATOM 511 C C . ALA A 1 71 ? 10.165 -0.067 -22.924 1.00 92.00 71 ALA A C 1
ATOM 513 O O . ALA A 1 71 ? 8.948 -0.146 -23.107 1.00 92.00 71 ALA A O 1
ATOM 514 N N . GLY A 1 72 ? 10.974 0.536 -23.777 1.00 91.81 72 GLY A N 1
ATOM 515 C CA . GLY A 1 72 ? 10.497 1.178 -24.982 1.00 91.81 72 GLY A CA 1
ATOM 516 C C . GLY A 1 72 ? 11.553 1.188 -26.071 1.00 91.81 72 GLY A C 1
ATOM 517 O O . GLY A 1 72 ? 12.745 1.203 -25.782 1.00 91.81 72 GLY A O 1
ATOM 518 N N . VAL A 1 73 ? 11.119 1.170 -27.326 1.00 88.44 73 VAL A N 1
ATOM 519 C CA . VAL A 1 73 ? 11.969 1.286 -28.515 1.00 88.44 73 VAL A CA 1
ATOM 520 C C . VAL A 1 73 ? 11.158 1.872 -29.659 1.00 88.44 73 VAL A C 1
ATOM 522 O O . VAL A 1 73 ? 9.980 1.559 -29.806 1.00 88.44 73 VAL A O 1
ATOM 525 N N . GLY A 1 74 ? 11.768 2.707 -30.492 1.00 85.12 74 GLY A N 1
ATOM 526 C CA . GLY A 1 74 ? 11.048 3.232 -31.633 1.00 85.12 74 GLY A CA 1
ATOM 527 C C . GLY A 1 74 ? 11.843 4.167 -32.519 1.00 85.12 74 GLY A C 1
ATOM 528 O O . GLY A 1 74 ? 13.035 4.396 -32.341 1.00 85.12 74 GLY A O 1
ATOM 529 N N . THR A 1 75 ? 11.143 4.678 -33.520 1.00 81.12 75 THR A N 1
ATOM 530 C CA . THR A 1 75 ? 11.660 5.639 -34.501 1.00 81.12 75 THR A CA 1
ATOM 531 C C . THR A 1 75 ? 11.710 7.065 -33.963 1.00 81.12 75 THR A C 1
ATOM 533 O O . THR A 1 75 ? 12.509 7.866 -34.447 1.00 81.12 75 THR A O 1
ATOM 536 N N . THR A 1 76 ? 10.869 7.389 -32.975 1.00 81.38 76 THR A N 1
ATOM 537 C CA . THR A 1 76 ? 10.859 8.700 -32.305 1.00 81.38 76 THR A CA 1
ATOM 538 C C . THR A 1 76 ? 11.345 8.628 -30.861 1.00 81.38 76 THR A C 1
ATOM 540 O O . THR A 1 76 ? 11.701 9.658 -30.287 1.00 81.38 76 THR A O 1
ATOM 543 N N . GLN A 1 77 ? 11.410 7.422 -30.285 1.00 78.06 77 GLN A N 1
ATOM 544 C CA . GLN A 1 77 ? 11.889 7.182 -28.927 1.00 78.06 77 GLN A CA 1
ATOM 545 C C . GLN A 1 77 ? 13.212 6.405 -28.910 1.00 78.06 77 GLN A C 1
ATOM 547 O O . GLN A 1 77 ? 13.336 5.332 -29.501 1.00 78.06 77 GLN A O 1
ATOM 552 N N . THR A 1 78 ? 14.198 6.913 -28.167 1.00 83.75 78 THR A N 1
ATOM 553 C CA . THR A 1 78 ? 15.418 6.153 -27.870 1.00 83.75 78 THR A CA 1
ATOM 554 C C . THR A 1 78 ? 15.056 4.912 -27.070 1.00 83.75 78 THR A C 1
ATOM 556 O O . THR A 1 78 ? 14.217 4.969 -26.166 1.00 83.75 78 THR A O 1
ATOM 559 N N . ALA A 1 79 ? 15.698 3.792 -27.399 1.00 87.19 79 ALA A N 1
ATOM 560 C CA . ALA A 1 79 ? 15.477 2.558 -26.677 1.00 87.19 79 ALA A CA 1
ATOM 561 C C . ALA A 1 79 ? 15.822 2.735 -25.186 1.00 87.19 79 ALA A C 1
ATOM 563 O O . ALA A 1 79 ? 16.853 3.317 -24.846 1.00 87.19 79 ALA A O 1
ATOM 564 N N . ASN A 1 80 ? 14.959 2.259 -24.293 1.00 89.94 80 ASN A N 1
ATOM 565 C CA . ASN A 1 80 ? 15.151 2.388 -22.855 1.00 89.94 80 ASN A CA 1
ATOM 566 C C . ASN A 1 80 ? 14.600 1.184 -22.088 1.00 89.94 80 ASN A C 1
ATOM 568 O O . ASN A 1 80 ? 13.672 0.509 -22.529 1.00 89.94 80 ASN A O 1
ATOM 572 N N . VAL A 1 81 ? 15.190 0.936 -20.921 1.00 92.56 81 VAL A N 1
ATOM 573 C CA . VAL A 1 81 ? 14.692 0.002 -19.911 1.00 92.56 81 VAL A CA 1
ATOM 574 C C . VAL A 1 81 ? 14.805 0.681 -18.553 1.00 92.56 81 VAL A C 1
ATOM 576 O O . VAL A 1 81 ? 15.894 1.086 -18.152 1.00 92.56 81 VAL A O 1
ATOM 579 N N . CYS A 1 82 ? 13.691 0.814 -17.847 1.00 94.31 82 CYS A N 1
ATOM 580 C CA . CYS A 1 82 ? 13.610 1.380 -16.511 1.00 94.31 82 CYS A CA 1
ATOM 581 C C . CYS A 1 82 ? 13.102 0.333 -15.523 1.00 94.31 82 CYS A C 1
ATOM 583 O O . CYS A 1 82 ? 12.206 -0.446 -15.843 1.00 94.31 82 CYS A O 1
ATOM 585 N N . TYR A 1 83 ? 13.624 0.358 -14.302 1.00 95.06 83 TYR A N 1
ATOM 586 C CA . TYR A 1 83 ? 13.081 -0.410 -13.185 1.00 95.06 83 TYR A CA 1
ATOM 587 C C . TYR A 1 83 ? 13.161 0.394 -11.892 1.00 95.06 83 TYR A C 1
ATOM 589 O O . TYR A 1 83 ? 14.003 1.280 -11.744 1.00 95.06 83 TYR A O 1
ATOM 597 N N . GLY A 1 84 ? 12.293 0.072 -10.946 1.00 96.69 84 GLY A N 1
ATOM 598 C CA . GLY A 1 84 ? 12.309 0.634 -9.604 1.00 96.69 84 GLY A CA 1
ATOM 599 C C . GLY A 1 84 ? 11.425 -0.174 -8.670 1.00 96.69 84 GLY A C 1
ATOM 600 O O . GLY A 1 84 ? 10.701 -1.075 -9.098 1.00 96.69 84 GLY A O 1
ATOM 601 N N . ALA A 1 85 ? 11.510 0.128 -7.381 1.00 97.31 85 ALA A N 1
ATOM 602 C CA . ALA A 1 85 ? 10.665 -0.505 -6.385 1.00 97.31 85 ALA A CA 1
ATOM 603 C C . ALA A 1 85 ? 10.306 0.484 -5.284 1.00 97.31 85 ALA A C 1
ATOM 605 O O . ALA A 1 85 ? 11.163 1.232 -4.811 1.00 97.31 85 ALA A O 1
ATOM 606 N N . ASN A 1 86 ? 9.062 0.436 -4.827 1.00 97.62 86 ASN A N 1
ATOM 607 C CA . ASN A 1 86 ? 8.604 1.187 -3.669 1.00 97.62 86 ASN A CA 1
ATOM 608 C C . ASN A 1 86 ? 7.909 0.260 -2.671 1.00 97.62 86 ASN A C 1
ATOM 610 O O . ASN A 1 86 ? 7.616 -0.904 -2.952 1.00 97.62 86 ASN A O 1
ATOM 614 N N . ALA A 1 87 ? 7.692 0.774 -1.475 1.00 97.81 87 ALA A N 1
ATOM 615 C CA . ALA A 1 87 ? 6.900 0.120 -0.458 1.00 97.81 87 ALA A CA 1
ATOM 616 C C . ALA A 1 87 ? 6.181 1.163 0.386 1.00 97.81 87 ALA A C 1
ATOM 618 O O . ALA A 1 87 ? 6.549 2.339 0.405 1.00 97.81 87 ALA A O 1
ATOM 619 N N . GLY A 1 88 ? 5.155 0.713 1.091 1.00 97.56 88 GLY A N 1
ATOM 620 C CA . GLY A 1 88 ? 4.387 1.569 1.970 1.00 97.56 88 GLY A CA 1
ATOM 621 C C . GLY A 1 88 ? 3.834 0.822 3.166 1.00 97.56 88 GLY A C 1
ATOM 622 O O . GLY A 1 88 ? 3.757 -0.409 3.202 1.00 97.56 88 GLY A O 1
ATOM 623 N N . ILE A 1 89 ? 3.496 1.609 4.178 1.00 97.62 89 ILE A N 1
ATOM 624 C CA . ILE A 1 89 ? 2.925 1.166 5.441 1.00 97.62 89 ILE A CA 1
ATOM 625 C C . ILE A 1 89 ? 1.836 2.142 5.876 1.00 97.62 89 ILE A C 1
ATOM 627 O O . ILE A 1 89 ? 2.061 3.352 5.962 1.00 97.62 89 ILE A O 1
ATOM 631 N N . GLU A 1 90 ? 0.673 1.605 6.219 1.00 97.88 90 GLU A N 1
ATOM 632 C CA . GLU A 1 90 ? -0.425 2.327 6.840 1.00 97.88 90 GLU A CA 1
ATOM 633 C C . GLU A 1 90 ? -0.870 1.596 8.113 1.00 97.88 90 GLU A C 1
ATOM 635 O O . GLU A 1 90 ? -1.272 0.438 8.072 1.00 97.88 90 GLU A O 1
ATOM 640 N N . LEU A 1 91 ? -0.788 2.269 9.262 1.00 96.75 91 LEU A N 1
ATOM 641 C CA . LEU A 1 91 ? -1.336 1.786 10.528 1.00 96.75 91 LEU A CA 1
ATOM 642 C C . LEU A 1 91 ? -2.596 2.581 10.839 1.00 96.75 91 LEU A C 1
ATOM 644 O O . LEU A 1 91 ? -2.538 3.803 11.020 1.00 96.75 91 LEU A O 1
ATOM 648 N N . SER A 1 92 ? -3.721 1.889 10.956 1.00 97.19 92 SER A N 1
ATOM 649 C CA . SER A 1 92 ? -5.007 2.501 11.261 1.00 97.19 92 SER A CA 1
ATOM 650 C C . SER A 1 92 ? -5.767 1.712 12.319 1.00 97.19 92 SER A C 1
ATOM 652 O O . SER A 1 92 ? -5.562 0.512 12.481 1.00 97.19 92 SER A O 1
ATOM 654 N N . ALA A 1 93 ? -6.640 2.393 13.057 1.00 96.50 93 ALA A N 1
ATOM 655 C CA . ALA A 1 93 ? -7.658 1.736 13.861 1.00 96.50 93 ALA A CA 1
ATOM 656 C C . ALA A 1 93 ? -9.047 2.188 13.433 1.00 96.50 93 ALA A C 1
ATOM 658 O O . ALA A 1 93 ? -9.257 3.360 13.116 1.00 96.50 93 ALA A O 1
ATOM 659 N N . ALA A 1 94 ? -9.998 1.265 13.461 1.00 96.00 94 ALA A N 1
ATOM 660 C CA . ALA A 1 94 ? -11.406 1.540 13.267 1.00 96.00 94 ALA A CA 1
ATOM 661 C C . ALA A 1 94 ? -12.192 1.117 14.506 1.00 96.00 94 ALA A C 1
ATOM 663 O O . ALA A 1 94 ? -12.073 -0.005 14.986 1.00 96.00 94 ALA A O 1
ATOM 664 N N . VAL A 1 95 ? -13.003 2.027 15.031 1.00 93.81 95 VAL A N 1
ATOM 665 C CA . VAL A 1 95 ? -14.048 1.699 15.993 1.00 93.81 95 VAL A CA 1
ATOM 666 C C . VAL A 1 95 ? -15.265 1.273 15.189 1.00 93.81 95 VAL A C 1
ATOM 668 O O . VAL A 1 95 ? -15.791 2.067 14.410 1.00 93.81 95 VAL A O 1
ATOM 671 N N . ASN A 1 96 ? -15.702 0.036 15.392 1.00 92.06 96 ASN A N 1
ATOM 672 C CA . ASN A 1 96 ? -16.958 -0.489 14.882 1.00 92.06 96 ASN A CA 1
ATOM 673 C C . ASN A 1 96 ? -17.945 -0.549 16.043 1.00 92.06 96 ASN A C 1
ATOM 675 O O . ASN A 1 96 ? -17.886 -1.439 16.889 1.00 92.06 96 ASN A O 1
ATOM 679 N N . ALA A 1 97 ? -18.846 0.417 16.110 1.00 88.62 97 ALA A N 1
ATOM 680 C CA . ALA A 1 97 ? -19.824 0.543 17.172 1.00 88.62 97 ALA A CA 1
ATOM 681 C C . ALA A 1 97 ? -21.244 0.649 16.592 1.00 88.62 97 ALA A C 1
ATOM 683 O O . ALA A 1 97 ? -21.450 1.218 15.516 1.00 88.62 97 ALA A O 1
ATOM 684 N N . PRO A 1 98 ? -22.252 0.112 17.297 1.00 80.50 98 PRO A N 1
ATOM 685 C CA . PRO A 1 98 ? -23.641 0.288 16.902 1.00 80.50 98 PRO A CA 1
ATOM 686 C C . PRO A 1 98 ? -24.046 1.764 16.951 1.00 80.50 98 PRO A C 1
ATOM 688 O O . PRO A 1 98 ? -23.520 2.551 17.739 1.00 80.50 98 PRO A O 1
ATOM 691 N N . THR A 1 99 ? -25.025 2.132 16.127 1.00 85.50 99 THR A N 1
ATOM 692 C CA . THR A 1 99 ? -25.657 3.453 16.188 1.00 85.50 99 THR A CA 1
ATOM 693 C C . THR A 1 99 ? -26.398 3.602 17.518 1.00 85.50 99 THR A C 1
ATOM 695 O O . THR A 1 99 ? -27.255 2.780 17.844 1.00 85.50 99 THR A O 1
ATOM 698 N N . LEU A 1 100 ? -26.091 4.656 18.275 1.00 80.25 100 LEU A N 1
ATOM 699 C CA . LEU A 1 100 ? -26.770 5.000 19.527 1.00 80.25 100 LEU A CA 1
ATOM 700 C C . LEU A 1 100 ? -27.412 6.380 19.376 1.00 80.25 100 LEU A C 1
ATOM 702 O O . LEU A 1 100 ? -26.733 7.327 18.994 1.00 80.25 100 LEU A O 1
ATOM 706 N N . PHE A 1 101 ? -28.710 6.498 19.674 1.00 83.38 101 PHE A N 1
ATOM 707 C CA . PHE A 1 101 ? -29.472 7.753 19.541 1.00 83.38 101 PHE A CA 1
ATOM 708 C C . PHE A 1 101 ? -29.337 8.411 18.155 1.00 83.38 101 PHE A C 1
ATOM 710 O O . PHE A 1 101 ? -29.105 9.612 18.055 1.00 83.38 101 PHE A O 1
ATOM 717 N N . ASP A 1 102 ? -29.416 7.604 17.092 1.00 83.62 102 ASP A N 1
ATOM 718 C CA . ASP A 1 102 ? -29.219 8.023 15.694 1.00 83.62 102 ASP A CA 1
ATOM 719 C C . ASP A 1 102 ? -27.827 8.606 15.372 1.00 83.62 102 ASP A C 1
ATOM 721 O O . ASP A 1 102 ? -27.602 9.138 14.286 1.00 83.62 102 ASP A O 1
ATOM 725 N N . VAL A 1 103 ? -26.853 8.444 16.276 1.00 81.75 103 VAL A N 1
ATOM 726 C CA . VAL A 1 103 ? -25.454 8.824 16.064 1.00 81.75 103 VAL A CA 1
ATOM 727 C C . VAL A 1 103 ? -24.618 7.575 15.811 1.00 81.75 103 VAL A C 1
ATOM 729 O O . VAL A 1 103 ? -24.549 6.663 16.639 1.00 81.75 103 VAL A O 1
ATOM 732 N N . SER A 1 104 ? -23.962 7.528 14.649 1.00 87.31 104 SER A N 1
ATOM 733 C CA . SER A 1 104 ? -22.957 6.504 14.372 1.00 87.31 104 SER A CA 1
ATOM 734 C C . SER A 1 104 ? -21.668 6.853 15.105 1.00 87.31 104 SER A C 1
ATOM 736 O O . SER A 1 104 ? -21.119 7.939 14.932 1.00 87.31 104 SER A O 1
ATOM 738 N N . LEU A 1 105 ? -21.188 5.912 15.912 1.00 85.31 105 LEU A N 1
ATOM 739 C CA . LEU A 1 105 ? -19.903 6.010 16.603 1.00 85.31 105 LEU A CA 1
ATOM 740 C C . LEU A 1 105 ? -18.770 5.346 15.805 1.00 85.31 105 LEU A C 1
ATOM 742 O O . LEU A 1 105 ? -17.663 5.193 16.317 1.00 85.31 105 LEU A O 1
ATOM 746 N N . ASN A 1 106 ? -19.046 4.940 14.561 1.00 91.00 106 ASN A N 1
ATOM 747 C CA . ASN A 1 106 ? -18.039 4.358 13.690 1.00 91.00 106 ASN A CA 1
ATOM 748 C C . ASN A 1 106 ? -17.024 5.419 13.292 1.00 91.00 106 ASN A C 1
ATOM 750 O O . ASN A 1 106 ? -17.373 6.451 12.717 1.00 91.00 106 ASN A O 1
ATOM 754 N N . GLN A 1 107 ? -15.756 5.142 13.558 1.00 91.69 107 GLN A N 1
ATOM 755 C CA . GLN A 1 107 ? -14.680 6.061 13.227 1.00 91.69 107 GLN A CA 1
ATOM 756 C C . GLN A 1 107 ? -13.437 5.278 12.839 1.00 91.69 107 GLN A C 1
ATOM 758 O O . GLN A 1 107 ? -12.987 4.426 13.597 1.00 91.69 107 GLN A O 1
ATOM 763 N N . LYS A 1 108 ? -12.844 5.614 11.691 1.00 94.56 108 LYS A N 1
ATOM 764 C CA . LYS A 1 108 ? -11.495 5.176 11.320 1.00 94.56 108 LYS A CA 1
ATOM 765 C C . LYS A 1 108 ? -10.509 6.307 11.577 1.00 94.56 108 LYS A C 1
ATOM 767 O O . LYS A 1 108 ? -10.795 7.470 11.292 1.00 94.56 108 LYS A O 1
ATOM 772 N N . HIS A 1 109 ? -9.345 5.963 12.102 1.00 96.25 109 HIS A N 1
ATOM 773 C CA . HIS A 1 109 ? -8.239 6.880 12.289 1.00 96.25 109 HIS A CA 1
ATOM 774 C C . HIS A 1 109 ? -6.940 6.238 11.810 1.00 96.25 109 HIS A C 1
ATOM 776 O O . HIS A 1 109 ? -6.623 5.109 12.179 1.00 96.25 109 HIS A O 1
ATOM 782 N N . THR A 1 110 ? -6.183 6.972 11.002 1.00 96.88 110 THR A N 1
ATOM 783 C CA . THR A 1 110 ? -4.865 6.553 10.524 1.00 96.88 110 THR A CA 1
ATOM 784 C C . THR A 1 110 ? -3.800 7.209 11.394 1.00 96.88 110 THR A C 1
ATOM 786 O O . THR A 1 110 ? -3.730 8.433 11.467 1.00 96.88 110 THR A O 1
ATOM 789 N N . PHE A 1 111 ? -2.969 6.399 12.049 1.00 95.19 111 PHE A N 1
ATOM 790 C CA . PHE A 1 111 ? -1.889 6.872 12.921 1.00 95.19 111 PHE A CA 1
ATOM 791 C C . PHE A 1 111 ? -0.594 7.100 12.152 1.00 95.19 111 PHE A C 1
ATOM 793 O O . PHE A 1 111 ? 0.143 8.050 12.409 1.00 95.19 111 PHE A O 1
ATOM 800 N N . VAL A 1 112 ? -0.295 6.191 11.227 1.00 95.50 112 VAL A N 1
ATOM 801 C CA . VAL A 1 112 ? 0.926 6.212 10.427 1.00 95.50 112 VAL A CA 1
ATOM 802 C C . VAL A 1 112 ? 0.537 5.933 8.994 1.00 95.50 112 VAL A C 1
ATOM 804 O O . VAL A 1 112 ? -0.191 4.984 8.731 1.00 95.50 112 VAL A O 1
ATOM 807 N N . LYS A 1 113 ? 1.055 6.741 8.078 1.00 97.06 113 LYS A N 1
ATOM 808 C CA . LYS A 1 113 ? 1.052 6.465 6.649 1.00 97.06 113 LYS A CA 1
ATOM 809 C C . LYS A 1 113 ? 2.385 6.927 6.096 1.00 97.06 113 LYS A C 1
ATOM 811 O O . LYS A 1 113 ? 2.742 8.094 6.272 1.00 97.06 113 LYS A O 1
ATOM 816 N N . ARG A 1 1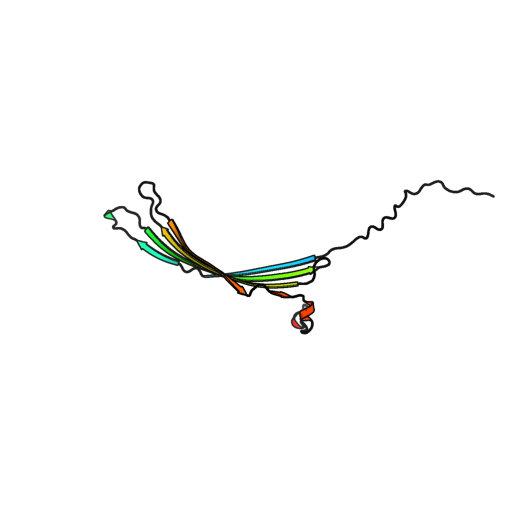14 ? 3.153 6.013 5.513 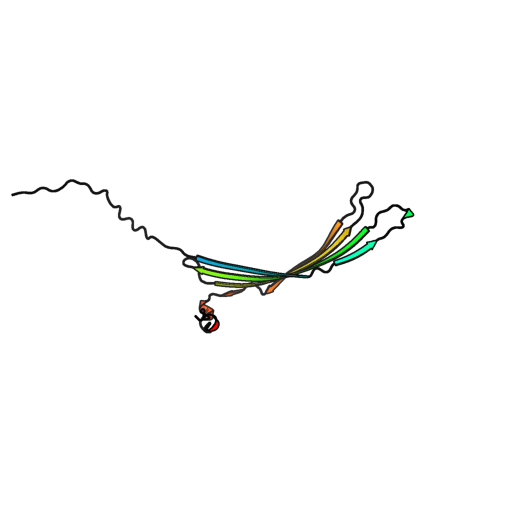1.00 96.50 114 ARG A N 1
ATOM 817 C CA . ARG A 1 114 ? 4.434 6.336 4.889 1.00 96.50 114 ARG A CA 1
ATOM 818 C C . ARG A 1 114 ? 4.649 5.478 3.665 1.00 96.50 114 ARG A C 1
ATOM 820 O O . ARG A 1 114 ? 4.453 4.270 3.734 1.00 96.50 114 ARG A O 1
ATOM 827 N N . ASP A 1 115 ? 5.188 6.118 2.645 1.00 96.62 115 ASP A N 1
ATOM 828 C CA . ASP A 1 115 ? 5.685 5.480 1.440 1.00 96.62 115 ASP A CA 1
ATOM 829 C C . ASP A 1 115 ? 7.188 5.746 1.345 1.00 96.62 115 ASP A C 1
ATOM 831 O O . ASP A 1 115 ? 7.685 6.773 1.826 1.00 96.62 115 ASP A O 1
ATOM 835 N N . PHE A 1 116 ? 7.925 4.800 0.781 1.00 94.06 116 PHE A N 1
ATOM 836 C CA . PHE A 1 116 ? 9.366 4.898 0.614 1.00 94.06 116 PHE A CA 1
ATOM 837 C C . PHE A 1 116 ? 9.820 4.164 -0.643 1.00 94.06 116 PHE A C 1
ATOM 839 O O . PHE A 1 116 ? 9.325 3.086 -0.977 1.00 94.06 116 PHE A O 1
ATOM 846 N N . ASP A 1 117 ? 10.809 4.741 -1.318 1.00 93.75 117 ASP A N 1
ATOM 847 C CA . ASP A 1 117 ? 11.471 4.094 -2.442 1.00 93.75 117 ASP A CA 1
ATOM 848 C C . ASP A 1 117 ? 12.466 3.065 -1.902 1.00 93.75 117 ASP A C 1
ATOM 850 O O . ASP A 1 117 ? 13.419 3.402 -1.196 1.00 93.75 117 ASP A O 1
ATOM 854 N N . LEU A 1 118 ? 12.237 1.795 -2.229 1.00 92.50 118 LEU A N 1
ATOM 855 C CA . LEU A 1 118 ? 13.172 0.710 -1.939 1.00 92.50 118 LEU A CA 1
ATOM 856 C C . LEU A 1 118 ? 14.350 0.747 -2.912 1.00 92.50 118 LEU A C 1
ATOM 858 O O . LEU A 1 118 ? 15.502 0.567 -2.524 1.00 92.50 118 LEU A O 1
ATOM 862 N N . ILE A 1 119 ? 14.039 0.974 -4.187 1.00 94.12 119 ILE A N 1
ATOM 863 C CA . ILE A 1 119 ? 14.995 1.116 -5.275 1.00 94.12 119 ILE A CA 1
ATOM 864 C C . ILE A 1 119 ? 14.554 2.339 -6.061 1.00 94.12 119 ILE A C 1
ATOM 866 O O . ILE A 1 119 ? 13.489 2.324 -6.682 1.00 94.12 119 ILE A O 1
ATOM 870 N N . GLN A 1 120 ? 15.379 3.387 -6.044 1.00 93.56 120 GLN A N 1
ATOM 871 C CA . GLN A 1 120 ? 15.136 4.553 -6.886 1.00 93.56 120 GLN A CA 1
ATOM 872 C C . GLN A 1 120 ? 15.057 4.121 -8.346 1.00 93.56 120 GLN A C 1
ATOM 874 O O . GLN A 1 120 ? 15.869 3.317 -8.817 1.00 93.56 120 GLN A O 1
ATOM 879 N N . GLN A 1 121 ? 14.075 4.670 -9.057 1.00 93.50 121 GLN A N 1
ATOM 880 C CA . GLN A 1 121 ? 13.892 4.350 -10.460 1.00 93.50 121 GLN A CA 1
ATOM 881 C C . GLN A 1 121 ? 15.175 4.642 -11.234 1.00 93.50 121 GLN A C 1
ATOM 883 O O . GLN A 1 121 ? 15.662 5.771 -11.260 1.00 93.50 121 GLN A O 1
ATOM 888 N N . THR A 1 122 ? 15.693 3.611 -11.888 1.00 93.62 122 THR A N 1
ATOM 889 C CA . THR A 1 122 ? 16.901 3.698 -12.699 1.00 93.62 122 THR A CA 1
ATOM 890 C C . THR A 1 122 ? 16.557 3.304 -14.125 1.00 93.62 122 THR A C 1
ATOM 892 O O . THR A 1 122 ? 15.863 2.313 -14.345 1.00 93.62 122 THR A O 1
ATOM 895 N N . CYS A 1 123 ? 17.022 4.097 -15.087 1.00 92.69 123 CYS A N 1
ATOM 896 C CA . CYS A 1 123 ? 16.784 3.886 -16.508 1.00 92.69 123 CYS A CA 1
ATOM 897 C C . CYS A 1 123 ? 18.110 3.721 -17.247 1.00 92.69 123 CYS A C 1
ATOM 899 O O . CYS A 1 123 ? 19.046 4.493 -17.038 1.00 92.69 123 CYS A O 1
ATOM 901 N N . TYR A 1 124 ? 18.153 2.747 -18.146 1.00 88.81 124 TYR A N 1
ATOM 902 C CA . TYR A 1 124 ? 19.306 2.422 -18.970 1.00 88.81 124 TYR A CA 1
ATOM 903 C C . TYR A 1 124 ? 18.930 2.463 -20.450 1.00 88.81 124 TYR A C 1
ATOM 905 O O . TYR A 1 124 ? 17.826 2.071 -20.831 1.00 88.81 124 TYR A O 1
ATOM 913 N N . SER A 1 125 ? 19.868 2.913 -21.283 1.00 86.38 125 SER A N 1
ATOM 914 C CA . SER A 1 125 ? 19.803 2.708 -22.731 1.00 86.38 125 SER A CA 1
ATOM 915 C C . SER A 1 125 ? 20.423 1.344 -23.048 1.00 86.38 125 SER A C 1
ATOM 917 O O . SER A 1 125 ? 21.500 1.051 -22.532 1.00 86.38 125 SER A O 1
ATOM 919 N N . PRO A 1 126 ? 19.818 0.493 -23.891 1.00 67.44 126 PRO A N 1
ATOM 920 C CA . PRO A 1 126 ? 20.379 -0.811 -24.240 1.00 67.44 126 PRO A CA 1
ATOM 921 C C . PRO A 1 126 ? 21.746 -0.733 -24.942 1.00 67.44 126 PRO A C 1
ATOM 923 O O . PRO A 1 126 ? 22.453 -1.735 -25.005 1.00 67.44 126 PRO A O 1
ATOM 926 N N . GLU A 1 127 ? 22.181 0.448 -25.392 1.00 63.81 127 GLU A N 1
ATOM 927 C CA . GLU A 1 127 ? 23.557 0.678 -25.856 1.00 63.81 127 GLU A CA 1
ATOM 928 C C . GLU A 1 127 ? 24.610 0.439 -24.756 1.00 63.81 127 GLU A C 1
ATOM 930 O O . GLU A 1 127 ? 25.751 0.113 -25.070 1.00 63.81 127 GLU A O 1
ATOM 935 N N . SER A 1 128 ? 24.238 0.507 -23.469 1.00 56.19 128 SER A N 1
ATOM 936 C CA . SER A 1 128 ? 25.123 0.169 -22.345 1.00 56.19 128 SER A CA 1
ATOM 937 C C . SER A 1 128 ? 25.168 -1.326 -21.997 1.00 56.19 128 SER A C 1
ATOM 939 O O . SER A 1 128 ? 25.929 -1.709 -21.114 1.00 56.19 128 SER A O 1
ATOM 941 N N . PHE A 1 129 ? 24.363 -2.173 -22.653 1.00 51.16 129 PHE A N 1
ATOM 942 C CA . PHE A 1 129 ? 24.305 -3.629 -22.423 1.00 51.16 129 PHE A CA 1
ATOM 943 C C . PHE A 1 129 ? 25.033 -4.452 -23.502 1.00 51.16 129 PHE A C 1
ATOM 945 O O . PHE A 1 129 ? 25.011 -5.680 -23.457 1.00 51.16 129 PHE A O 1
ATOM 952 N N . GLN A 1 130 ? 25.711 -3.806 -24.460 1.00 51.19 130 GLN A N 1
ATOM 953 C CA . GLN A 1 130 ? 26.387 -4.480 -25.582 1.00 51.19 130 GLN A CA 1
ATOM 954 C C . GLN A 1 130 ? 27.597 -5.361 -25.192 1.00 51.19 130 GLN A C 1
ATOM 956 O O . GLN A 1 130 ? 28.200 -5.959 -26.076 1.00 51.19 130 GLN A O 1
ATOM 961 N N . ASP A 1 131 ? 27.929 -5.499 -23.903 1.00 46.50 131 ASP A N 1
ATOM 962 C CA . ASP A 1 131 ? 29.008 -6.379 -23.414 1.00 46.50 131 ASP A CA 1
ATOM 963 C C . ASP A 1 131 ? 28.505 -7.698 -22.793 1.00 46.50 131 ASP A C 1
ATOM 965 O O . ASP A 1 131 ? 29.245 -8.437 -22.151 1.00 46.50 131 ASP A O 1
ATOM 969 N N . THR A 1 132 ? 27.225 -8.046 -22.945 1.00 44.66 132 THR A N 1
ATOM 970 C CA . THR A 1 132 ? 26.774 -9.400 -22.591 1.00 44.66 132 THR A CA 1
ATOM 971 C C . THR A 1 132 ? 25.774 -9.883 -23.620 1.00 44.66 132 THR A C 1
ATOM 973 O O . THR A 1 132 ? 24.607 -9.496 -23.629 1.00 44.66 132 THR A O 1
ATOM 976 N N . THR A 1 133 ? 26.259 -10.720 -24.532 1.00 44.88 133 THR A N 1
ATOM 977 C CA . THR A 1 133 ? 25.445 -11.474 -25.477 1.00 44.88 133 THR A CA 1
ATOM 978 C C . THR A 1 133 ? 24.271 -12.116 -24.739 1.00 44.88 133 THR A C 1
ATOM 980 O O . THR A 1 133 ? 24.437 -12.988 -23.887 1.00 44.88 133 THR A O 1
ATOM 983 N N . CYS A 1 134 ? 23.050 -11.681 -25.056 1.00 53.12 134 CYS A N 1
ATOM 984 C CA . CYS A 1 134 ? 21.832 -12.401 -24.701 1.00 53.12 134 CYS A CA 1
ATOM 985 C C . CYS A 1 134 ? 21.742 -13.682 -25.552 1.00 53.12 134 CYS A C 1
ATOM 987 O O . CYS A 1 134 ? 20.858 -13.825 -26.392 1.00 53.12 134 CYS A O 1
ATOM 989 N N . ASP A 1 135 ? 22.650 -14.634 -25.317 1.00 46.28 135 ASP A N 1
ATOM 990 C CA . ASP A 1 135 ? 22.561 -16.007 -25.841 1.00 46.28 135 ASP A CA 1
ATOM 991 C C . ASP A 1 135 ? 21.327 -16.746 -25.284 1.00 46.28 135 ASP A C 1
ATOM 993 O O . ASP A 1 135 ? 20.883 -17.747 -25.839 1.00 46.28 135 ASP A O 1
ATOM 997 N N . ALA A 1 136 ? 20.708 -16.230 -24.215 1.00 47.38 136 ALA A N 1
ATOM 998 C CA . ALA A 1 136 ? 19.509 -16.804 -23.605 1.00 47.38 136 ALA A CA 1
ATOM 999 C C . ALA A 1 136 ? 18.188 -16.438 -24.316 1.00 47.38 136 ALA A C 1
ATOM 1001 O O . ALA A 1 136 ? 17.152 -17.016 -23.994 1.00 47.38 136 ALA A O 1
ATOM 1002 N N . CYS A 1 137 ? 18.195 -15.515 -25.284 1.00 48.50 137 CYS A N 1
ATOM 1003 C CA . CYS A 1 137 ? 16.982 -15.140 -26.027 1.00 48.50 137 CYS A CA 1
ATOM 1004 C C . CYS A 1 137 ? 16.759 -15.983 -27.295 1.00 48.50 137 CYS A C 1
ATOM 1006 O O . CYS A 1 137 ? 15.719 -15.861 -27.939 1.00 48.50 137 CYS A O 1
ATOM 1008 N N . ALA A 1 138 ? 17.699 -16.865 -27.649 1.00 43.25 138 ALA A N 1
ATOM 1009 C CA . ALA A 1 138 ? 17.599 -17.755 -28.801 1.00 43.25 138 ALA A CA 1
ATOM 1010 C C . ALA A 1 138 ? 17.028 -19.133 -28.419 1.00 43.25 138 ALA A C 1
ATOM 1012 O O . ALA A 1 138 ? 17.621 -20.167 -28.708 1.00 43.25 138 ALA A O 1
ATOM 1013 N N . LEU A 1 139 ? 15.849 -19.169 -27.795 1.00 40.91 139 LEU A N 1
ATOM 1014 C CA . LEU A 1 139 ? 15.006 -20.367 -27.829 1.00 40.91 139 LEU A CA 1
ATOM 1015 C C . LEU A 1 139 ? 13.899 -20.142 -28.860 1.00 40.91 139 LEU A C 1
ATOM 1017 O O . LEU A 1 139 ? 12.759 -19.821 -28.534 1.00 40.91 139 LEU A O 1
ATOM 1021 N N . GLY A 1 140 ? 14.269 -20.290 -30.134 1.00 40.88 140 GLY A N 1
ATOM 1022 C CA . GLY A 1 140 ? 13.294 -20.588 -31.178 1.00 40.88 140 GLY A CA 1
ATOM 1023 C C . GLY A 1 140 ? 12.666 -21.965 -30.920 1.00 40.88 140 GLY A C 1
ATOM 1024 O O . GLY A 1 140 ? 13.316 -22.824 -30.315 1.00 40.88 140 GLY A O 1
ATOM 1025 N N . PRO A 1 141 ? 11.412 -22.205 -31.340 1.00 42.72 141 PRO A N 1
ATOM 1026 C CA . PRO A 1 141 ? 10.782 -23.501 -31.148 1.00 42.72 141 PRO A CA 1
ATOM 1027 C C . PRO A 1 141 ? 11.547 -24.550 -31.959 1.00 42.72 141 PRO A C 1
ATOM 1029 O O . PRO A 1 141 ? 11.638 -24.463 -33.181 1.00 42.72 141 PRO A O 1
ATOM 1032 N N . THR A 1 142 ? 12.106 -25.542 -31.272 1.00 43.94 142 THR A N 1
ATOM 1033 C CA . THR A 1 142 ? 12.594 -26.769 -31.899 1.00 43.94 142 THR A CA 1
ATOM 1034 C C . THR A 1 142 ? 11.407 -27.487 -32.542 1.00 43.94 142 THR A C 1
ATOM 1036 O O . THR A 1 142 ? 10.519 -27.955 -31.825 1.00 43.94 142 THR A O 1
ATOM 1039 N N . SER A 1 143 ? 11.383 -27.541 -33.873 1.00 40.00 143 SER A N 1
ATOM 1040 C CA . SER A 1 143 ? 10.545 -28.445 -34.671 1.00 40.00 143 SER A CA 1
ATOM 1041 C C . SER A 1 143 ? 11.364 -29.630 -35.153 1.00 40.00 143 SER A C 1
ATOM 1043 O O . SER A 1 143 ? 12.468 -29.353 -35.680 1.00 40.00 143 SER A O 1
#

Sequence (143 aa):
MSGVPADGEVPETSSGNSSTSFYADLSASGDITAWVKPLIQLGIVFNPSLNVPSASIDLELDTYATLYGSAGVGTTQTANVCYGANAGIELSAAVNAPTLFDVSLNQKHTFVKRDFDLIQQTCYSPESFQDTTCDACALGPTS